Protein AF-A0A8T5XRM7-F1 (afdb_monomer)

Secondary structure (DSSP, 8-state):
----HHHHHHHHHHHHHHHHHTS----------------HHHHHHHHHHHHHHHHHHHHHHHHHHHHHHHHTT-----HHHHHHHHHHHHTT-

Foldseek 3Di:
DDDDCPVVVVVVVVVVVVVVVVPPPPPPPPPDDDDDDDDPVVVVVVVVVVVVVVVVVVVVVVVVVQVVCVVVVNDDDDPVVVVVVVVVVVVVD

Radius of gyration: 34.56 Å; Cα contacts (8 Å, |Δi|>4): 6; chains: 1; bounding box: 95×32×51 Å

Solvent-accessible surface area (backbone atoms only — not comparable to full-atom values): 5853 Å² total; per-residue (Å²): 137,88,80,74,65,66,64,58,57,55,52,54,54,52,54,55,50,60,64,57,67,73,73,72,75,77,73,76,75,74,78,85,65,96,76,92,74,80,51,70,67,59,55,52,52,51,52,51,52,52,54,50,50,58,49,50,56,52,48,53,54,54,50,52,52,52,52,48,30,51,75,71,68,67,61,77,81,56,67,66,63,49,54,52,51,51,53,61,54,61,77,70,111

Sequence (93 aa):
MKINSSSYSQLIKRLNKQKAETKYKDKKKETSKDRIELSTSSKALNTYKNQMKNTKAKKAETVARIKNEISSGTYKVSSEKLAKKIIEKMNKQ

pLDDT: mean 78.01, std 14.41, range [45.12, 96.0]

Mean predicted aligned error: 17.56 Å

Structure (mmCIF, N/CA/C/O backbone):
data_AF-A0A8T5XRM7-F1
#
_entry.id   AF-A0A8T5XRM7-F1
#
loop_
_atom_site.group_PDB
_atom_site.id
_atom_site.type_symbol
_atom_site.label_atom_id
_atom_site.label_alt_id
_atom_site.label_comp_id
_atom_site.label_asym_id
_atom_site.label_entity_id
_atom_site.label_seq_id
_atom_site.pdbx_PDB_ins_code
_atom_site.Cartn_x
_atom_site.Cartn_y
_atom_site.Cartn_z
_atom_site.occupancy
_atom_site.B_iso_or_equiv
_atom_site.auth_seq_id
_atom_site.auth_comp_id
_atom_site.auth_asym_id
_atom_site.auth_atom_id
_atom_site.pdbx_PDB_model_num
ATOM 1 N N . MET A 1 1 ? 80.763 22.567 -3.175 1.00 45.12 1 MET A N 1
ATOM 2 C CA . MET A 1 1 ? 79.464 21.926 -2.856 1.00 45.12 1 MET A CA 1
ATOM 3 C C . MET A 1 1 ? 79.290 20.701 -3.751 1.00 45.12 1 MET A C 1
ATOM 5 O O . MET A 1 1 ? 79.414 20.851 -4.958 1.00 45.12 1 MET A O 1
ATOM 9 N N . LYS A 1 2 ? 79.076 19.498 -3.196 1.00 51.41 2 LYS A N 1
ATOM 10 C CA . LYS A 1 2 ? 78.787 18.274 -3.974 1.00 51.41 2 LYS A CA 1
ATOM 11 C C . LYS A 1 2 ? 77.279 18.009 -3.918 1.00 51.41 2 LYS A C 1
ATOM 13 O O . LYS A 1 2 ? 76.746 17.825 -2.830 1.00 51.41 2 LYS A O 1
ATOM 18 N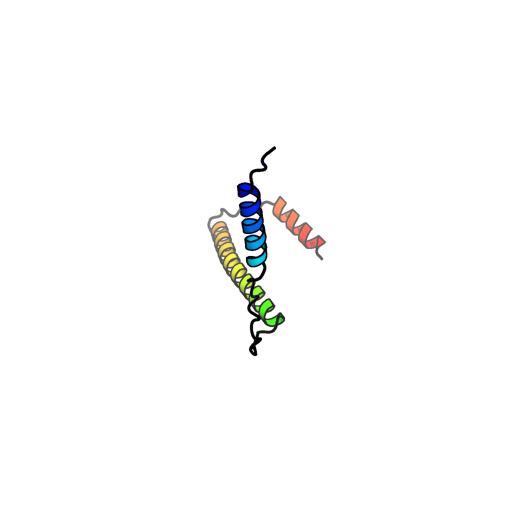 N . ILE A 1 3 ? 76.592 18.033 -5.060 1.00 59.50 3 ILE A N 1
ATOM 19 C CA . ILE A 1 3 ? 75.145 17.776 -5.140 1.00 59.50 3 ILE A CA 1
ATOM 20 C C . ILE A 1 3 ? 74.939 16.262 -5.270 1.00 59.50 3 ILE A C 1
ATOM 22 O O . ILE A 1 3 ? 75.527 15.621 -6.138 1.00 59.50 3 ILE A O 1
ATOM 26 N N . ASN A 1 4 ? 74.130 15.686 -4.381 1.00 55.38 4 ASN A N 1
ATOM 27 C CA . ASN A 1 4 ? 73.828 14.257 -4.343 1.00 55.38 4 ASN A CA 1
ATOM 28 C C . ASN A 1 4 ? 72.958 13.851 -5.555 1.00 55.38 4 ASN A C 1
ATOM 30 O O . ASN A 1 4 ? 71.741 14.044 -5.557 1.00 55.38 4 ASN A O 1
ATOM 34 N N . SER A 1 5 ? 73.587 13.285 -6.588 1.00 59.25 5 SER A N 1
ATOM 35 C CA . SER A 1 5 ? 72.972 12.873 -7.863 1.00 59.25 5 SER A CA 1
ATOM 36 C C . SER A 1 5 ? 72.006 11.682 -7.752 1.00 59.25 5 SER A C 1
ATOM 38 O O . SER A 1 5 ? 71.239 11.415 -8.681 1.00 59.25 5 SER A O 1
ATOM 40 N N . SER A 1 6 ? 71.985 10.987 -6.609 1.00 61.41 6 SER A N 1
ATOM 41 C CA . SER A 1 6 ? 71.127 9.817 -6.382 1.00 61.41 6 SER A CA 1
ATOM 42 C C . SER A 1 6 ? 69.640 10.190 -6.311 1.00 61.41 6 SER A C 1
ATOM 44 O O . SER A 1 6 ? 68.803 9.534 -6.935 1.00 61.41 6 SER A O 1
ATOM 46 N N . SER A 1 7 ? 69.310 11.306 -5.651 1.00 62.72 7 SER A N 1
ATOM 47 C CA . SER A 1 7 ? 67.922 11.769 -5.472 1.00 62.72 7 SER A CA 1
ATOM 48 C C . SER A 1 7 ? 67.253 12.157 -6.799 1.00 62.72 7 SER A C 1
ATOM 50 O O . SER A 1 7 ? 66.098 11.814 -7.061 1.00 62.72 7 SER A O 1
ATOM 52 N N . TYR A 1 8 ? 68.014 12.785 -7.700 1.00 69.31 8 TYR A N 1
ATOM 53 C CA . TYR A 1 8 ? 67.518 13.199 -9.012 1.00 69.31 8 TYR A CA 1
ATOM 54 C C . TYR A 1 8 ? 67.142 11.996 -9.892 1.00 69.31 8 TYR A C 1
ATOM 56 O O . TYR A 1 8 ? 66.087 11.984 -10.525 1.00 69.31 8 TYR A O 1
ATOM 64 N N . SER A 1 9 ? 67.947 10.930 -9.864 1.00 71.62 9 SER A N 1
ATOM 65 C CA . SER A 1 9 ? 67.681 9.713 -10.645 1.00 71.62 9 SER A CA 1
ATOM 66 C C . SER A 1 9 ? 66.382 8.998 -10.227 1.00 71.62 9 SER A C 1
ATOM 68 O O . SER A 1 9 ? 65.651 8.463 -11.067 1.00 71.62 9 SER A O 1
ATOM 70 N N . GLN A 1 10 ? 66.052 9.033 -8.932 1.00 73.25 10 GLN A N 1
ATOM 71 C CA . GLN A 1 10 ? 64.837 8.430 -8.381 1.00 73.25 10 GLN A CA 1
ATOM 72 C C . GLN A 1 10 ? 63.582 9.227 -8.764 1.00 73.25 10 GLN A C 1
ATOM 74 O O . GLN A 1 10 ? 62.535 8.634 -9.045 1.00 73.25 10 GLN A O 1
ATOM 79 N N . LEU A 1 11 ? 63.698 10.556 -8.846 1.00 73.69 11 LEU A N 1
ATOM 80 C CA . LEU A 1 11 ? 62.626 11.441 -9.301 1.00 73.69 11 LEU A CA 1
ATOM 81 C C . LEU A 1 11 ? 62.257 11.161 -10.767 1.00 73.69 11 LEU A C 1
ATOM 83 O O . LEU A 1 11 ? 61.082 10.983 -11.091 1.00 73.69 11 LEU A O 1
ATOM 87 N N . ILE A 1 12 ? 63.262 11.035 -11.640 1.00 76.06 12 ILE A N 1
ATOM 88 C CA . ILE A 1 12 ? 63.060 10.746 -13.067 1.00 76.06 12 ILE A CA 1
ATOM 89 C C . ILE A 1 12 ? 62.398 9.374 -13.273 1.00 76.06 12 ILE A C 1
ATOM 91 O O . ILE A 1 12 ? 61.472 9.253 -14.077 1.00 76.06 12 ILE A O 1
ATOM 95 N N . LYS A 1 13 ? 62.784 8.346 -12.500 1.00 74.62 13 LYS A N 1
ATOM 96 C CA . LYS A 1 13 ? 62.113 7.033 -12.543 1.00 74.62 13 LYS A CA 1
ATOM 97 C C . LYS A 1 13 ? 60.632 7.113 -12.158 1.00 74.62 13 LYS A C 1
ATOM 99 O O . LYS A 1 13 ? 59.813 6.483 -12.824 1.00 74.62 13 LYS A O 1
ATOM 104 N N . ARG A 1 14 ? 60.267 7.887 -11.126 1.00 73.00 14 ARG A N 1
ATOM 105 C CA . ARG A 1 14 ? 58.855 8.068 -10.726 1.00 73.00 14 ARG A CA 1
ATOM 106 C C . ARG A 1 14 ? 58.039 8.791 -11.797 1.00 73.00 14 ARG A C 1
ATOM 108 O O . ARG A 1 14 ? 56.946 8.336 -12.123 1.0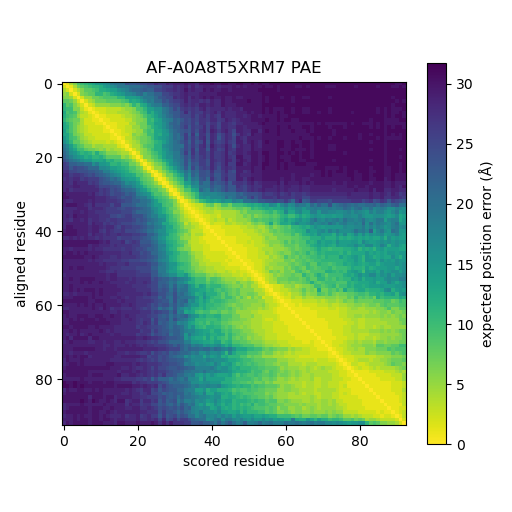0 73.00 14 ARG A O 1
ATOM 115 N N . LEU A 1 15 ? 58.590 9.854 -12.383 1.00 71.44 15 LEU A N 1
ATOM 116 C CA . LEU A 1 15 ? 57.932 10.616 -13.449 1.00 71.44 15 LEU A CA 1
ATOM 117 C C . LEU A 1 15 ? 57.693 9.764 -14.704 1.00 71.44 15 LEU A C 1
ATOM 119 O O . LEU A 1 15 ? 56.616 9.818 -15.298 1.00 71.44 15 LEU A O 1
ATOM 123 N N . ASN A 1 16 ? 58.662 8.928 -15.084 1.00 70.50 16 ASN A N 1
ATOM 124 C CA . ASN A 1 16 ? 58.518 8.033 -16.233 1.00 70.50 16 ASN A CA 1
ATOM 125 C C . ASN A 1 16 ? 57.497 6.913 -15.976 1.00 70.50 16 ASN A C 1
ATOM 127 O O . ASN A 1 16 ? 56.748 6.555 -16.883 1.00 70.50 16 ASN A O 1
ATOM 131 N N . LYS A 1 17 ? 57.406 6.407 -14.738 1.00 65.62 17 LYS A N 1
ATOM 132 C CA . LYS A 1 17 ? 56.416 5.391 -14.352 1.00 65.62 17 LYS A CA 1
ATOM 133 C C . LYS A 1 17 ? 54.984 5.948 -14.369 1.00 65.62 17 LYS A C 1
ATOM 135 O O . LYS A 1 17 ? 54.102 5.329 -14.955 1.00 65.62 17 LYS A O 1
ATOM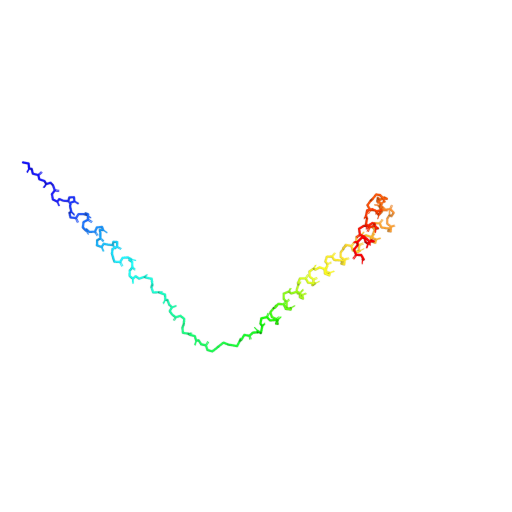 140 N N . GLN A 1 18 ? 54.778 7.172 -13.871 1.00 60.25 18 GLN A N 1
ATOM 141 C CA . GLN A 1 18 ? 53.485 7.871 -13.967 1.00 60.25 18 GLN A CA 1
ATOM 142 C C . GLN A 1 18 ? 53.030 8.109 -15.416 1.00 60.25 18 GLN A C 1
ATOM 144 O O . GLN A 1 18 ? 51.838 8.033 -15.709 1.00 60.25 18 GLN A O 1
ATOM 149 N N . LYS A 1 19 ? 53.959 8.372 -16.346 1.00 58.56 19 LYS A N 1
ATOM 150 C CA . LYS A 1 19 ? 53.632 8.548 -17.773 1.00 58.56 19 LYS A CA 1
ATOM 151 C C . LYS A 1 19 ? 53.285 7.237 -18.492 1.00 58.56 19 LYS A C 1
ATOM 153 O O . LYS A 1 19 ? 52.608 7.284 -19.516 1.00 58.56 19 LYS A O 1
ATOM 158 N N . ALA A 1 20 ? 53.733 6.090 -17.980 1.00 55.88 20 ALA A N 1
ATOM 159 C CA . ALA A 1 20 ? 53.412 4.775 -18.537 1.00 55.88 20 ALA A CA 1
ATOM 160 C C . ALA A 1 20 ? 52.043 4.252 -18.059 1.00 55.88 20 ALA A C 1
ATOM 162 O O . ALA A 1 20 ? 51.332 3.600 -18.821 1.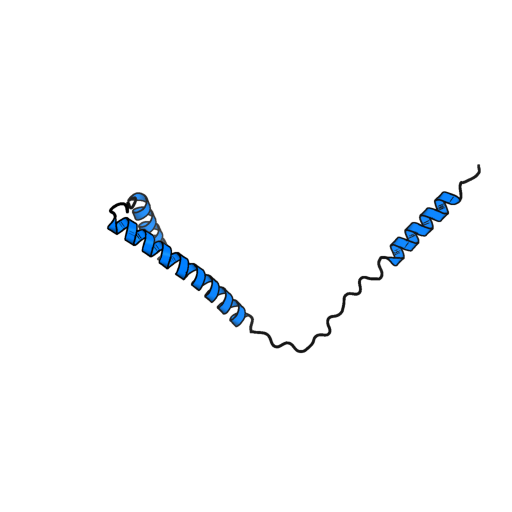00 55.88 20 ALA A O 1
ATOM 163 N N . GLU A 1 21 ? 51.635 4.589 -16.832 1.00 54.66 21 GLU A N 1
ATOM 164 C CA . GLU A 1 21 ? 50.375 4.125 -16.228 1.00 54.66 21 GLU A CA 1
ATOM 165 C C . GLU A 1 21 ? 49.118 4.813 -16.800 1.00 54.66 21 GLU A C 1
ATOM 167 O O . GLU A 1 21 ? 48.007 4.308 -16.648 1.00 54.66 21 GLU A O 1
ATOM 172 N N . THR A 1 22 ? 49.260 5.926 -17.529 1.00 54.12 22 THR A N 1
ATOM 173 C CA . THR A 1 22 ? 48.121 6.651 -18.126 1.00 54.12 22 THR A CA 1
ATOM 174 C C . THR A 1 22 ? 47.711 6.163 -19.518 1.00 54.12 22 THR A C 1
ATOM 176 O O . THR A 1 22 ? 46.709 6.642 -20.049 1.00 54.12 22 THR A O 1
ATOM 179 N N . LYS A 1 23 ? 48.426 5.194 -20.114 1.00 54.91 23 LYS A N 1
ATOM 180 C CA . LYS A 1 23 ? 48.160 4.721 -21.488 1.00 54.91 23 LYS A CA 1
ATOM 181 C C . LYS A 1 23 ? 47.430 3.380 -21.610 1.00 54.91 23 LYS A C 1
ATOM 183 O O . LYS A 1 23 ? 47.102 2.999 -22.724 1.00 54.91 23 LYS A O 1
ATOM 188 N N . TYR A 1 24 ? 47.091 2.720 -20.503 1.00 50.69 24 TYR A N 1
ATOM 189 C CA . TYR A 1 24 ? 46.325 1.465 -20.518 1.00 50.69 24 TYR A CA 1
ATOM 190 C C . TYR A 1 24 ? 45.018 1.591 -19.733 1.00 50.69 24 TYR A C 1
ATOM 192 O O . TYR A 1 24 ? 44.757 0.888 -18.762 1.00 50.69 24 TYR A O 1
ATOM 200 N N . LYS A 1 25 ? 44.153 2.505 -20.172 1.00 51.06 25 LYS A N 1
ATOM 201 C CA . LYS A 1 25 ? 42.711 2.290 -20.039 1.00 51.06 25 LYS A CA 1
ATOM 202 C C . LYS A 1 25 ? 42.168 2.071 -21.435 1.00 51.06 25 LYS A C 1
ATOM 204 O O . LYS A 1 25 ? 41.546 2.959 -22.015 1.00 51.06 25 LYS A O 1
ATOM 209 N N . ASP A 1 26 ? 42.435 0.878 -21.960 1.00 51.09 26 ASP A N 1
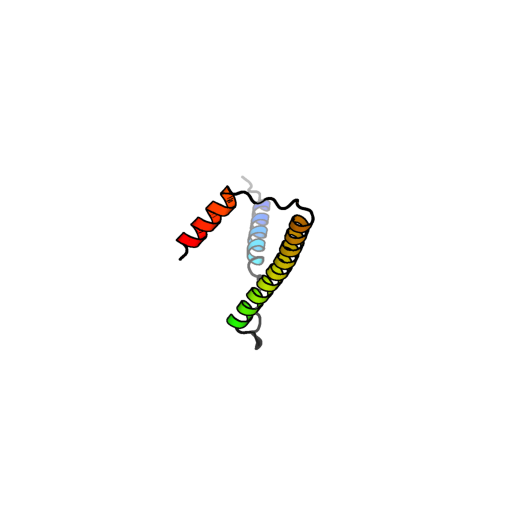ATOM 210 C CA . ASP A 1 26 ? 41.696 0.331 -23.085 1.00 51.09 26 ASP A CA 1
ATOM 211 C C . ASP A 1 26 ? 40.218 0.335 -22.699 1.00 51.09 26 ASP A C 1
ATOM 213 O O . ASP A 1 26 ? 39.706 -0.556 -22.018 1.00 51.09 26 ASP A O 1
ATOM 217 N N . LYS A 1 27 ? 39.511 1.387 -23.113 1.00 56.69 27 LYS A N 1
ATOM 218 C CA . LYS A 1 27 ? 38.069 1.319 -23.275 1.00 56.69 27 LYS A CA 1
ATOM 219 C C . LYS A 1 27 ? 37.862 0.221 -24.307 1.00 56.69 27 LYS A C 1
ATOM 221 O O . LYS A 1 27 ? 38.008 0.482 -25.499 1.00 56.69 27 LYS A O 1
ATOM 226 N N . LYS A 1 28 ? 37.569 -1.002 -23.850 1.00 55.88 28 LYS A N 1
ATOM 227 C CA . LYS A 1 28 ? 36.983 -2.051 -24.685 1.00 55.88 28 LYS A CA 1
ATOM 228 C C . LYS A 1 28 ? 35.848 -1.385 -25.457 1.00 55.88 28 LYS A C 1
ATOM 230 O O . LYS A 1 28 ? 34.805 -1.083 -24.884 1.00 55.88 28 LYS A O 1
ATOM 235 N N . LYS A 1 29 ? 36.082 -1.077 -26.734 1.00 59.19 29 LYS A N 1
ATOM 236 C CA . LYS A 1 29 ? 35.012 -0.747 -27.664 1.00 59.19 29 LYS A CA 1
ATOM 237 C C . LYS A 1 29 ? 34.195 -2.025 -27.747 1.00 59.19 29 LYS A C 1
ATOM 239 O O . LYS A 1 29 ? 34.638 -2.985 -28.371 1.00 59.19 29 LYS A O 1
ATOM 244 N N . GLU A 1 30 ? 33.070 -2.072 -27.039 1.00 64.50 30 GLU A N 1
ATOM 245 C CA . GLU A 1 30 ? 32.076 -3.103 -27.300 1.00 64.50 30 GLU A CA 1
ATOM 246 C C . GLU A 1 30 ? 31.747 -3.010 -28.788 1.00 64.50 30 GLU A C 1
ATOM 248 O O . GLU A 1 30 ? 31.284 -1.977 -29.274 1.00 64.50 30 GLU A O 1
ATOM 253 N N . THR A 1 31 ? 32.062 -4.064 -29.535 1.00 65.00 31 THR A N 1
ATOM 254 C CA . THR A 1 31 ? 31.535 -4.230 -30.879 1.00 65.00 31 THR A CA 1
ATOM 255 C C . THR A 1 31 ? 30.022 -4.297 -30.734 1.00 65.00 31 THR A C 1
ATOM 257 O O . THR A 1 31 ? 29.487 -5.196 -30.081 1.00 65.00 31 THR A O 1
ATOM 260 N N . SER A 1 32 ? 29.335 -3.289 -31.272 1.00 67.50 32 SER A N 1
ATOM 261 C CA . SER A 1 32 ? 27.878 -3.250 -31.320 1.00 67.50 32 SER A CA 1
ATOM 262 C C . SER A 1 32 ? 27.405 -4.431 -32.161 1.00 67.50 32 SER A C 1
ATOM 264 O O . SER A 1 32 ? 27.399 -4.362 -33.384 1.00 67.50 32 SER A O 1
ATOM 266 N N . LYS A 1 33 ? 27.080 -5.544 -31.504 1.00 76.62 33 LYS A N 1
ATOM 267 C CA . LYS A 1 33 ? 26.320 -6.638 -32.107 1.00 76.62 33 LYS A CA 1
ATOM 268 C C . LYS A 1 33 ? 24.873 -6.182 -32.239 1.00 76.62 33 LYS A C 1
ATOM 270 O O . LYS A 1 33 ? 24.395 -5.464 -31.360 1.00 76.62 33 LYS A O 1
ATOM 275 N N . ASP A 1 34 ? 24.183 -6.633 -33.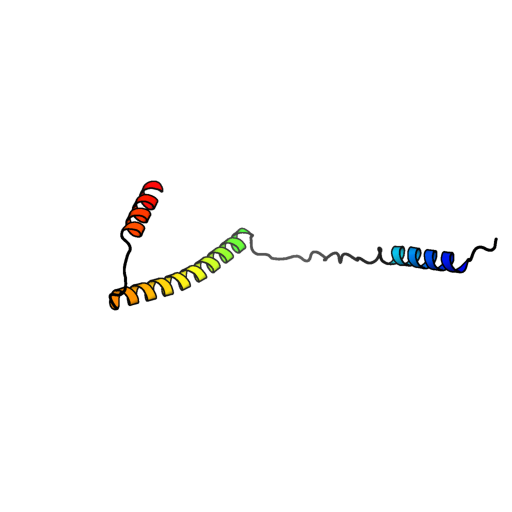277 1.00 82.00 34 ASP A N 1
ATOM 276 C CA . ASP A 1 34 ? 22.745 -6.414 -33.402 1.00 82.00 34 ASP A CA 1
ATOM 277 C C . ASP A 1 34 ? 22.041 -6.947 -32.147 1.00 82.00 34 ASP A C 1
ATOM 279 O O . ASP A 1 34 ? 22.254 -8.087 -31.721 1.00 82.00 34 ASP A O 1
ATOM 283 N N . ARG A 1 35 ? 21.248 -6.086 -31.502 1.00 78.81 35 ARG A N 1
ATOM 284 C CA . ARG A 1 35 ? 20.496 -6.407 -30.286 1.00 78.81 35 ARG A CA 1
ATOM 285 C C . ARG A 1 35 ? 19.013 -6.244 -30.565 1.00 78.81 35 ARG A C 1
ATOM 287 O O . ARG A 1 35 ? 18.576 -5.216 -31.073 1.00 78.81 35 ARG A O 1
ATOM 294 N N . ILE A 1 36 ? 18.241 -7.249 -30.176 1.00 83.31 36 ILE A N 1
ATOM 295 C CA . ILE A 1 36 ? 16.784 -7.166 -30.135 1.00 83.31 36 ILE A CA 1
ATOM 296 C C . ILE A 1 36 ? 16.408 -6.781 -28.707 1.00 83.31 36 ILE A C 1
ATOM 298 O O . ILE A 1 36 ? 16.674 -7.528 -27.766 1.00 83.31 36 ILE A O 1
ATOM 302 N N . GLU A 1 37 ? 15.800 -5.610 -28.536 1.00 81.81 37 GLU A N 1
ATOM 303 C CA . GLU A 1 37 ? 15.341 -5.129 -27.235 1.00 81.81 37 GLU A CA 1
ATOM 304 C C . GLU A 1 37 ? 13.837 -4.852 -27.229 1.00 81.81 37 GLU A C 1
ATOM 306 O O . GLU A 1 37 ? 13.249 -4.442 -28.227 1.00 81.81 37 GLU A O 1
ATOM 311 N N . LEU A 1 38 ? 13.211 -5.032 -26.062 1.00 85.94 38 LEU A N 1
ATOM 312 C CA . LEU A 1 38 ? 11.842 -4.575 -25.837 1.00 85.94 38 LEU A CA 1
ATOM 313 C C . LEU A 1 38 ? 11.761 -3.051 -25.950 1.00 85.94 38 LEU A C 1
ATOM 315 O O . LEU A 1 38 ? 12.639 -2.342 -25.445 1.00 85.94 38 LEU A O 1
ATOM 319 N N . SER A 1 39 ? 10.658 -2.558 -26.523 1.00 90.44 39 SER A N 1
ATOM 320 C CA . SER A 1 39 ? 10.384 -1.121 -26.567 1.00 90.44 39 SER A CA 1
ATOM 321 C C . SER A 1 39 ? 10.420 -0.516 -25.159 1.00 90.44 39 SER A C 1
ATOM 323 O O . SER A 1 39 ? 10.071 -1.166 -24.164 1.00 90.44 39 SER A O 1
ATOM 325 N N . THR A 1 40 ? 10.830 0.746 -25.064 1.00 86.31 40 THR A N 1
ATOM 326 C CA . THR A 1 40 ? 10.867 1.496 -23.800 1.00 86.31 40 THR A CA 1
ATOM 327 C C . THR A 1 40 ? 9.501 1.494 -23.109 1.00 86.31 40 THR A C 1
ATOM 329 O O . THR A 1 40 ? 9.421 1.241 -21.906 1.00 86.31 40 THR A O 1
ATOM 332 N N . SER A 1 41 ? 8.421 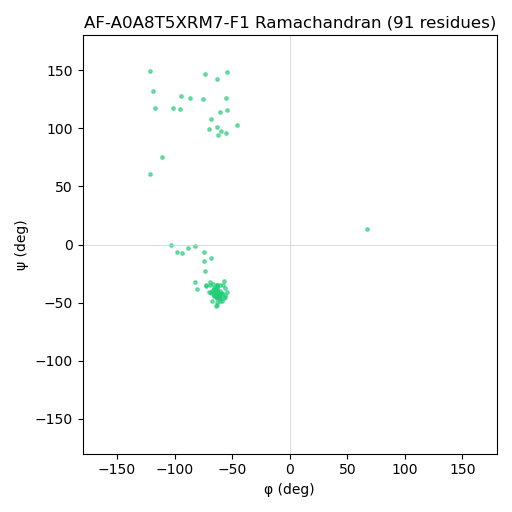1.651 -23.877 1.00 86.06 41 SER A N 1
ATOM 333 C CA . SER A 1 41 ? 7.044 1.576 -23.382 1.00 86.06 41 SER A CA 1
ATOM 334 C C . SER A 1 41 ? 6.698 0.192 -22.827 1.00 86.06 41 SER A C 1
ATOM 336 O O . SER A 1 41 ? 6.127 0.088 -21.743 1.00 86.06 41 SER A O 1
ATOM 338 N N . SER A 1 42 ? 7.090 -0.892 -23.505 1.00 86.56 42 SER A N 1
ATOM 339 C CA . SER A 1 42 ? 6.872 -2.260 -23.008 1.00 86.56 42 SER A CA 1
ATOM 340 C C . SER A 1 42 ? 7.628 -2.519 -21.701 1.00 86.56 42 SER A C 1
ATOM 342 O O . SER A 1 42 ? 7.075 -3.125 -20.780 1.00 86.56 42 SER A O 1
ATOM 344 N N . LYS A 1 43 ? 8.868 -2.020 -21.586 1.00 89.12 43 LYS A N 1
ATOM 345 C CA . LYS A 1 43 ? 9.651 -2.091 -20.343 1.00 89.12 43 LYS A CA 1
ATOM 346 C C . LYS A 1 43 ? 8.934 -1.338 -19.207 1.00 89.12 43 LYS A C 1
ATOM 348 O O . LYS A 1 43 ? 8.777 -1.901 -18.124 1.00 89.12 43 LYS A O 1
ATOM 353 N N . ALA A 1 44 ? 8.422 -0.132 -19.466 1.00 86.81 44 ALA A N 1
ATOM 354 C CA . ALA A 1 44 ? 7.688 0.675 -18.484 1.00 86.81 44 ALA A CA 1
ATOM 355 C C . ALA A 1 44 ? 6.349 0.047 -18.042 1.00 86.81 44 ALA A C 1
ATOM 357 O O . ALA A 1 44 ? 5.993 0.068 -16.864 1.00 86.81 44 ALA A O 1
ATOM 358 N N . LEU A 1 45 ? 5.606 -0.576 -18.958 1.00 88.50 45 LEU A N 1
ATOM 359 C CA . LEU A 1 45 ? 4.370 -1.278 -18.598 1.00 88.50 45 LEU A CA 1
ATOM 360 C C . LEU A 1 45 ? 4.643 -2.496 -17.711 1.00 88.50 45 LEU A C 1
ATOM 362 O O . LEU A 1 45 ? 3.884 -2.774 -16.779 1.00 88.50 45 LEU A O 1
ATOM 366 N N . ASN A 1 46 ? 5.739 -3.214 -17.963 1.00 86.50 46 ASN A N 1
ATOM 367 C CA . ASN A 1 46 ? 6.107 -4.367 -17.153 1.00 86.50 46 ASN A CA 1
ATOM 368 C C . ASN A 1 46 ? 6.515 -3.958 -15.727 1.00 86.50 46 ASN A C 1
ATOM 370 O O . ASN A 1 46 ? 6.108 -4.607 -14.760 1.00 86.50 46 ASN A O 1
ATOM 374 N N . THR A 1 47 ? 7.253 -2.853 -15.568 1.00 85.56 47 THR A N 1
ATOM 375 C CA . THR A 1 47 ? 7.595 -2.329 -14.236 1.00 85.56 47 THR A CA 1
ATOM 376 C C . THR A 1 47 ? 6.341 -1.909 -13.469 1.00 85.56 47 THR A C 1
ATOM 378 O O . THR A 1 47 ? 6.170 -2.330 -12.323 1.00 85.56 47 THR A O 1
ATOM 381 N N . TYR A 1 48 ? 5.411 -1.192 -14.109 1.00 84.00 48 TYR A N 1
ATOM 382 C CA . TYR A 1 48 ? 4.138 -0.810 -13.491 1.00 84.00 48 TYR A CA 1
ATOM 383 C C . TYR A 1 48 ? 3.288 -2.029 -13.100 1.00 84.00 48 TYR A C 1
ATOM 385 O O . TYR A 1 48 ? 2.762 -2.104 -11.988 1.00 84.00 48 TYR A O 1
ATOM 393 N N . LYS A 1 49 ? 3.200 -3.044 -13.970 1.00 85.06 49 LYS A N 1
ATOM 394 C CA . LYS A 1 49 ? 2.487 -4.299 -13.681 1.00 85.06 49 LYS A CA 1
ATOM 395 C C . LYS A 1 49 ? 3.057 -5.001 -12.449 1.00 85.06 49 LYS A C 1
ATOM 397 O O . LYS A 1 49 ? 2.294 -5.492 -11.617 1.00 85.06 49 LYS A O 1
ATOM 402 N N . ASN A 1 50 ? 4.378 -5.028 -12.307 1.00 80.81 50 ASN A N 1
ATOM 403 C CA . ASN A 1 50 ? 5.039 -5.644 -11.159 1.00 80.81 50 ASN A CA 1
ATOM 404 C C . ASN A 1 50 ? 4.817 -4.839 -9.867 1.00 80.81 50 ASN A C 1
ATOM 406 O O . ASN A 1 50 ? 4.488 -5.423 -8.835 1.00 80.81 50 ASN A O 1
ATOM 410 N N . GLN A 1 51 ? 4.865 -3.506 -9.927 1.00 78.75 51 GLN A N 1
ATOM 411 C CA . GLN A 1 51 ? 4.490 -2.643 -8.798 1.00 78.75 51 GLN A CA 1
ATOM 412 C C . GLN A 1 51 ? 3.022 -2.852 -8.382 1.00 78.75 51 GLN A C 1
ATOM 414 O O . GLN A 1 51 ? 2.702 -2.947 -7.194 1.00 78.75 51 GLN A O 1
ATOM 419 N N . MET A 1 52 ? 2.119 -3.011 -9.352 1.00 76.75 52 MET A N 1
ATOM 420 C CA . MET A 1 52 ? 0.703 -3.291 -9.105 1.00 76.75 52 MET A CA 1
ATOM 421 C C . MET A 1 52 ? 0.465 -4.672 -8.479 1.00 76.75 52 MET A C 1
ATOM 423 O O . MET A 1 52 ? -0.424 -4.821 -7.644 1.00 76.75 52 MET A O 1
ATOM 427 N N . LYS A 1 53 ? 1.258 -5.693 -8.818 1.00 75.81 53 LYS A N 1
ATOM 428 C CA . LYS A 1 53 ? 1.185 -7.004 -8.146 1.00 75.81 53 LYS A CA 1
ATOM 429 C C . LYS A 1 53 ? 1.559 -6.898 -6.666 1.00 75.81 53 LYS A C 1
ATOM 431 O O . LYS A 1 53 ? 0.815 -7.388 -5.818 1.00 75.81 53 LYS A O 1
ATOM 436 N N . ASN A 1 54 ? 2.640 -6.182 -6.358 1.00 70.12 54 ASN A N 1
ATOM 437 C CA . ASN A 1 54 ? 3.090 -5.971 -4.979 1.00 70.12 54 ASN A CA 1
ATOM 438 C C . ASN A 1 54 ? 2.056 -5.188 -4.153 1.00 70.12 54 ASN A C 1
ATOM 440 O O . ASN A 1 54 ? 1.830 -5.490 -2.981 1.00 70.12 54 ASN A O 1
ATOM 444 N N . THR A 1 55 ? 1.369 -4.218 -4.765 1.00 71.75 55 THR A N 1
ATOM 445 C CA . THR A 1 55 ? 0.274 -3.501 -4.092 1.00 71.75 55 THR A CA 1
ATOM 446 C C . THR A 1 55 ? -0.983 -4.353 -3.930 1.00 71.75 55 THR A C 1
ATOM 448 O O . THR A 1 55 ? -1.637 -4.242 -2.898 1.00 71.75 55 THR A O 1
ATOM 451 N N . LYS A 1 56 ? -1.329 -5.225 -4.888 1.00 73.19 56 LYS A N 1
ATOM 452 C CA . LYS A 1 56 ? -2.467 -6.156 -4.759 1.00 73.19 56 LYS A CA 1
ATOM 453 C C . LYS A 1 56 ? -2.281 -7.138 -3.601 1.00 73.19 56 LYS A C 1
ATOM 455 O O . LYS A 1 56 ? -3.217 -7.314 -2.828 1.00 73.19 56 LYS A O 1
ATOM 460 N N . ALA A 1 57 ? -1.089 -7.716 -3.450 1.00 69.12 57 ALA A N 1
ATOM 461 C CA . ALA A 1 57 ? -0.777 -8.605 -2.329 1.00 69.12 57 ALA A CA 1
ATOM 462 C C . ALA A 1 57 ? -0.910 -7.876 -0.981 1.00 69.12 57 ALA A C 1
ATOM 464 O O . ALA A 1 57 ? -1.652 -8.326 -0.110 1.00 69.12 57 ALA A O 1
ATOM 465 N N . LYS A 1 58 ? -0.311 -6.680 -0.861 1.00 72.94 58 LYS A N 1
ATOM 466 C CA . LYS A 1 58 ? -0.483 -5.825 0.325 1.00 72.94 58 LYS A CA 1
ATOM 467 C C . LYS A 1 58 ? -1.950 -5.512 0.610 1.00 72.94 58 LYS A C 1
ATOM 469 O O . LYS A 1 58 ? -2.366 -5.593 1.760 1.00 72.94 58 LYS A O 1
ATOM 474 N N . LYS A 1 59 ? -2.743 -5.179 -0.418 1.00 78.50 59 LYS A N 1
ATOM 475 C CA . LYS A 1 59 ? -4.184 -4.903 -0.280 1.00 78.50 59 LYS A CA 1
ATOM 476 C C . LYS A 1 59 ? -4.949 -6.112 0.254 1.00 78.50 59 LYS A C 1
ATOM 478 O O . LYS A 1 59 ? -5.804 -5.930 1.111 1.00 78.50 59 LYS A O 1
ATOM 483 N N . ALA A 1 60 ? -4.650 -7.319 -0.224 1.00 84.06 60 ALA A N 1
ATOM 484 C CA . ALA A 1 60 ? -5.313 -8.534 0.245 1.00 84.06 60 ALA A CA 1
ATOM 485 C C . ALA A 1 60 ? -5.062 -8.769 1.743 1.00 84.06 60 ALA A C 1
ATOM 487 O O . ALA A 1 60 ? -6.009 -8.988 2.496 1.00 84.06 60 ALA A O 1
ATOM 488 N N . GLU A 1 61 ? -3.813 -8.619 2.185 1.00 84.44 61 GLU A N 1
ATOM 489 C CA . GLU A 1 61 ? -3.432 -8.721 3.596 1.00 84.44 61 GLU A CA 1
ATOM 490 C C . GLU A 1 61 ? -4.106 -7.637 4.452 1.00 84.44 61 GLU A C 1
ATOM 492 O O . GLU A 1 61 ? -4.680 -7.934 5.500 1.00 84.44 61 GLU A O 1
ATOM 497 N N . THR A 1 62 ? -4.120 -6.382 3.980 1.00 87.25 62 THR A N 1
ATOM 498 C CA . THR A 1 62 ? -4.775 -5.288 4.722 1.00 87.25 62 THR A CA 1
ATOM 499 C C . THR A 1 62 ? -6.272 -5.534 4.875 1.00 87.25 62 THR A C 1
ATOM 501 O O . THR A 1 62 ? -6.826 -5.303 5.947 1.00 87.25 62 THR A O 1
ATOM 504 N N . VAL A 1 63 ? -6.932 -6.006 3.813 1.00 90.00 63 VAL A N 1
ATOM 505 C CA . VAL A 1 63 ? -8.365 -6.324 3.833 1.00 90.00 63 VAL A CA 1
ATOM 506 C C . VAL A 1 63 ? -8.650 -7.477 4.789 1.00 90.0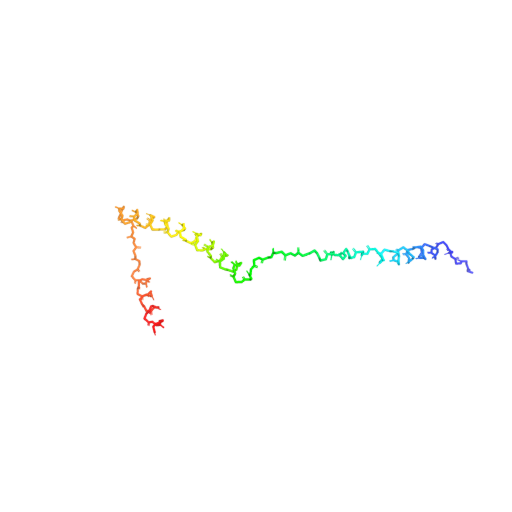0 63 VAL A C 1
ATOM 508 O O . VAL A 1 63 ? -9.596 -7.382 5.565 1.00 90.00 63 VAL A O 1
ATOM 511 N N . ALA A 1 64 ? -7.842 -8.540 4.769 1.00 92.12 64 ALA A N 1
ATOM 512 C CA . ALA A 1 64 ? -7.995 -9.663 5.691 1.00 92.12 64 ALA A CA 1
ATOM 513 C C . ALA A 1 64 ? -7.853 -9.214 7.153 1.00 92.12 64 ALA A C 1
ATOM 515 O O . ALA A 1 64 ? -8.708 -9.531 7.976 1.00 92.12 64 ALA A O 1
ATOM 516 N N . ARG A 1 65 ? -6.840 -8.391 7.460 1.00 92.25 65 ARG A N 1
ATOM 517 C CA . ARG A 1 65 ? -6.651 -7.830 8.804 1.00 92.25 65 ARG A CA 1
ATOM 518 C C . ARG A 1 65 ? -7.855 -7.007 9.260 1.00 92.25 65 ARG A C 1
ATOM 520 O O . ARG A 1 65 ? -8.357 -7.233 10.352 1.00 92.25 65 ARG A O 1
ATOM 527 N N . ILE A 1 66 ? -8.339 -6.090 8.420 1.00 91.94 66 ILE A N 1
ATOM 528 C CA . ILE A 1 66 ? -9.500 -5.246 8.750 1.00 91.94 66 ILE A CA 1
ATOM 529 C C . ILE A 1 66 ? -10.754 -6.104 8.961 1.00 91.94 66 ILE A C 1
ATOM 531 O O . ILE A 1 66 ? -11.495 -5.874 9.910 1.00 91.94 66 ILE A O 1
ATOM 535 N N . LYS A 1 67 ? -10.989 -7.118 8.118 1.00 93.31 67 LYS A N 1
ATOM 536 C CA . LYS A 1 67 ? -12.109 -8.056 8.301 1.00 93.31 67 LYS A CA 1
ATOM 537 C C . LYS A 1 67 ? -12.031 -8.775 9.646 1.00 93.31 67 LYS A C 1
ATOM 539 O O . LYS A 1 67 ? -13.047 -8.873 10.328 1.00 93.31 67 LYS A O 1
ATOM 544 N N . ASN A 1 68 ? -10.837 -9.217 10.034 1.00 94.00 68 ASN A N 1
ATOM 545 C CA . ASN A 1 68 ? -10.621 -9.848 11.330 1.00 94.00 68 ASN A CA 1
ATOM 546 C C . ASN A 1 68 ? -10.919 -8.871 12.474 1.00 94.00 68 ASN A C 1
ATOM 548 O O . ASN A 1 68 ? -11.722 -9.210 13.335 1.00 94.00 68 ASN A O 1
ATOM 552 N N . GLU A 1 69 ? -10.376 -7.649 12.436 1.00 93.19 69 GLU A N 1
ATOM 553 C CA . GLU A 1 69 ? -10.641 -6.600 13.438 1.00 93.19 69 GLU A CA 1
ATOM 554 C C . GLU A 1 69 ? -12.141 -6.280 13.575 1.00 93.19 69 GLU A C 1
ATOM 556 O O . GLU A 1 69 ? -12.630 -6.037 14.680 1.00 93.19 69 GLU A O 1
ATOM 561 N N . ILE A 1 70 ? -12.885 -6.287 12.462 1.00 93.75 70 ILE A N 1
ATOM 562 C CA . ILE A 1 70 ? -14.342 -6.093 12.467 1.00 93.75 70 ILE A CA 1
ATOM 563 C C . ILE A 1 70 ? -15.027 -7.282 13.145 1.00 93.75 70 ILE A C 1
ATOM 565 O O . ILE A 1 70 ? -15.852 -7.078 14.031 1.00 93.75 70 ILE A O 1
ATOM 569 N N . SER A 1 71 ? -14.670 -8.514 12.768 1.00 94.06 71 SER A N 1
ATOM 570 C CA . SER A 1 71 ? -15.264 -9.726 13.349 1.00 94.06 71 SER A CA 1
ATOM 571 C C . SER A 1 71 ? -14.980 -9.878 14.846 1.00 94.06 71 SER A C 1
ATOM 573 O O . SER A 1 71 ? -15.851 -10.318 15.588 1.00 94.06 71 SER A O 1
ATOM 575 N N . SER A 1 72 ? -13.797 -9.460 15.309 1.00 94.75 72 SER A N 1
ATOM 576 C CA . SER A 1 72 ? -13.421 -9.466 16.725 1.00 94.75 72 SER A CA 1
ATOM 577 C C . SER A 1 72 ? -13.941 -8.253 17.501 1.00 94.75 72 SER A C 1
ATOM 579 O O . SER A 1 72 ? -13.662 -8.136 18.692 1.00 94.75 72 SER A O 1
ATOM 581 N N . GLY A 1 73 ? -14.641 -7.317 16.849 1.00 92.06 73 GLY A N 1
ATOM 582 C CA . GLY A 1 73 ? -15.157 -6.095 17.476 1.00 92.06 73 GLY A CA 1
ATOM 583 C C . GLY A 1 73 ? -14.077 -5.103 17.928 1.00 92.06 73 GLY A C 1
ATOM 584 O O . GLY A 1 73 ? -14.362 -4.171 18.678 1.00 92.06 73 GLY A O 1
ATOM 585 N N . THR A 1 74 ? -12.828 -5.278 17.490 1.00 91.62 74 THR A N 1
ATOM 586 C CA . THR A 1 74 ? -11.692 -4.413 17.854 1.00 91.62 74 THR A CA 1
ATOM 587 C C . THR A 1 74 ? -11.457 -3.291 16.845 1.00 91.62 74 THR A C 1
ATOM 589 O O . THR A 1 74 ? -10.656 -2.389 17.098 1.00 91.62 74 THR A O 1
ATOM 592 N N . TYR A 1 75 ? -12.171 -3.305 15.719 1.00 90.00 75 TYR A N 1
ATOM 593 C CA . TYR A 1 75 ? -12.101 -2.254 14.714 1.00 90.00 75 TYR A CA 1
ATOM 594 C C . TYR A 1 75 ? -12.692 -0.940 15.239 1.00 90.00 75 TYR A C 1
ATOM 596 O O . TYR A 1 75 ? -13.905 -0.788 15.371 1.00 90.00 75 TYR A O 1
ATOM 604 N N . LYS A 1 76 ? -11.825 0.039 15.518 1.00 89.81 76 LYS A N 1
ATOM 605 C CA . LYS A 1 76 ? -12.219 1.381 15.967 1.00 89.81 76 LYS A CA 1
ATOM 606 C C . LYS A 1 76 ? -11.798 2.432 14.950 1.00 89.81 76 LYS A C 1
ATOM 608 O O . LYS A 1 76 ? -10.609 2.650 14.711 1.00 89.81 76 LYS A O 1
ATOM 613 N N . VAL A 1 77 ? -12.781 3.125 14.382 1.00 89.25 77 VAL A N 1
ATOM 614 C CA . VAL A 1 77 ? -12.554 4.255 13.476 1.00 89.25 77 VAL A CA 1
ATOM 615 C C . VAL A 1 77 ? -12.600 5.550 14.276 1.00 89.25 77 VAL A C 1
ATOM 617 O O . VAL A 1 77 ? -13.555 5.812 14.997 1.00 89.25 77 VAL A O 1
ATOM 620 N N . SER A 1 78 ? -11.567 6.378 14.138 1.00 92.69 78 SER A N 1
ATOM 621 C CA . SER A 1 78 ? -11.573 7.737 14.687 1.00 92.69 78 SER A CA 1
ATOM 622 C C . SER A 1 78 ? -12.453 8.641 13.821 1.00 92.69 78 SER A C 1
ATOM 624 O O . SER A 1 78 ? -12.215 8.764 12.615 1.00 92.69 78 SER A O 1
ATOM 626 N N . SER A 1 79 ? -13.432 9.305 14.440 1.00 92.88 79 SER A N 1
ATOM 627 C CA . SER A 1 79 ? -14.336 10.255 13.774 1.00 92.88 79 SER A CA 1
ATOM 628 C C . SER A 1 79 ? -13.584 11.410 13.108 1.00 92.88 79 SER A C 1
ATOM 630 O O . SER A 1 79 ? -13.946 11.840 12.018 1.00 92.88 79 SER A O 1
ATOM 632 N N . GLU A 1 80 ? -12.484 11.860 13.712 1.00 93.44 80 GLU A N 1
ATOM 633 C CA . GLU A 1 80 ? -11.628 12.917 13.167 1.00 93.44 80 GLU A CA 1
ATOM 634 C C . GLU A 1 80 ? -10.941 12.474 11.866 1.00 93.44 80 GLU A C 1
ATOM 636 O O . GLU A 1 80 ? -10.953 13.190 10.862 1.00 93.44 80 GLU A O 1
ATOM 641 N N . LYS A 1 81 ? -10.405 11.243 11.836 1.00 91.69 81 LYS A N 1
ATOM 642 C CA . LYS A 1 81 ? -9.814 10.668 10.616 1.00 91.69 81 LYS A CA 1
ATOM 643 C C . LYS A 1 81 ? -10.854 10.499 9.512 1.00 91.69 81 LYS A C 1
ATOM 645 O O . LYS A 1 81 ? -10.529 10.718 8.344 1.00 91.69 81 LYS A O 1
ATOM 650 N N . LEU A 1 82 ? -12.080 10.118 9.872 1.00 93.06 82 LEU A N 1
ATOM 651 C CA . LEU A 1 82 ? -13.188 9.994 8.929 1.00 93.06 82 LEU A CA 1
ATOM 652 C C . LEU A 1 82 ? -13.550 11.358 8.326 1.00 93.06 82 LEU A C 1
ATOM 654 O O . LEU A 1 82 ? -13.522 11.501 7.105 1.00 93.06 82 LEU A O 1
ATOM 658 N N . ALA A 1 83 ? -13.799 12.366 9.165 1.00 94.44 83 ALA A N 1
ATOM 659 C CA . ALA A 1 83 ? -14.137 13.720 8.731 1.00 94.44 83 ALA A CA 1
ATOM 660 C C . ALA A 1 83 ? -13.048 14.319 7.827 1.00 94.44 83 ALA A C 1
ATOM 662 O O . ALA A 1 83 ? -13.340 14.807 6.734 1.00 94.44 83 ALA A O 1
ATOM 663 N N . LYS A 1 84 ? -11.774 14.182 8.219 1.00 95.25 84 LYS A N 1
ATOM 664 C CA . LYS A 1 84 ? -10.636 14.621 7.403 1.00 95.25 84 LYS A CA 1
ATOM 665 C C . LYS A 1 84 ? -10.646 13.981 6.014 1.00 95.25 84 LYS A C 1
ATOM 667 O O . LYS A 1 84 ? -10.440 14.668 5.017 1.00 95.25 84 LYS A O 1
ATOM 672 N N . LYS A 1 85 ? -10.902 12.670 5.927 1.00 93.94 85 LYS A N 1
ATOM 673 C CA . LYS A 1 85 ? -10.927 11.950 4.645 1.00 93.94 85 LYS A CA 1
ATOM 674 C C . LYS A 1 85 ? -12.112 12.329 3.762 1.00 93.94 85 LYS A C 1
ATOM 676 O O . LYS A 1 85 ? -11.949 12.333 2.543 1.00 93.94 85 LYS A O 1
ATOM 681 N N . ILE A 1 86 ? -13.259 12.658 4.352 1.00 94.50 86 ILE A N 1
ATOM 682 C CA . ILE A 1 86 ? -14.427 13.167 3.623 1.00 94.50 86 ILE A CA 1
ATOM 683 C C . ILE A 1 86 ? -14.080 14.509 2.967 1.00 94.50 86 ILE A C 1
ATOM 685 O O . ILE A 1 86 ? -14.200 14.636 1.750 1.00 94.50 86 ILE A O 1
ATOM 689 N N . ILE A 1 87 ? -13.545 15.460 3.738 1.00 95.81 87 ILE A N 1
ATOM 690 C CA . ILE A 1 87 ? -13.150 16.786 3.231 1.00 95.81 87 ILE A CA 1
ATOM 691 C C . ILE A 1 87 ? -12.070 16.662 2.144 1.00 95.81 87 ILE A C 1
ATOM 693 O O . ILE A 1 87 ? -12.196 17.244 1.069 1.00 95.81 87 ILE A O 1
ATOM 697 N N . GLU A 1 88 ? -11.035 15.844 2.370 1.00 96.00 88 GLU A N 1
ATOM 698 C CA . GLU A 1 88 ? -9.988 15.581 1.369 1.00 96.00 88 GLU A CA 1
ATOM 699 C C . GLU A 1 88 ? -10.543 15.038 0.042 1.00 96.00 88 GLU A C 1
ATOM 701 O O . GLU A 1 88 ? -9.935 15.245 -1.009 1.00 96.00 88 GLU A O 1
ATOM 706 N N . LYS A 1 89 ? -11.649 14.285 0.082 1.00 95.19 89 LYS A N 1
ATOM 707 C CA . LYS A 1 89 ? -12.286 13.727 -1.114 1.00 95.19 89 LYS A CA 1
ATOM 708 C C . LYS A 1 89 ? -13.158 14.740 -1.836 1.00 95.19 89 LYS A C 1
ATOM 710 O O . LYS A 1 89 ? -13.121 14.748 -3.061 1.00 95.19 89 LYS A O 1
ATOM 715 N N . MET A 1 90 ? -13.874 15.581 -1.097 1.00 93.62 90 MET A N 1
ATOM 716 C CA . MET A 1 90 ? -14.672 16.667 -1.667 1.00 93.62 90 MET A CA 1
ATOM 717 C C . MET A 1 90 ? -13.788 17.696 -2.380 1.00 93.62 90 MET A C 1
ATOM 719 O O . MET A 1 90 ? -14.094 18.078 -3.496 1.00 93.62 90 MET A O 1
ATOM 723 N N . ASN A 1 91 ? -12.639 18.057 -1.802 1.00 90.19 91 ASN A N 1
ATOM 724 C CA . ASN A 1 91 ? -11.730 19.059 -2.379 1.00 90.19 91 ASN A CA 1
ATOM 725 C C . ASN A 1 91 ? -10.915 18.568 -3.595 1.00 90.19 91 ASN A C 1
ATOM 727 O O . ASN A 1 91 ? -10.141 19.334 -4.160 1.00 90.19 91 ASN A O 1
ATOM 731 N N . LYS A 1 92 ? -10.985 17.274 -3.934 1.00 85.06 92 LYS A N 1
ATOM 732 C CA . L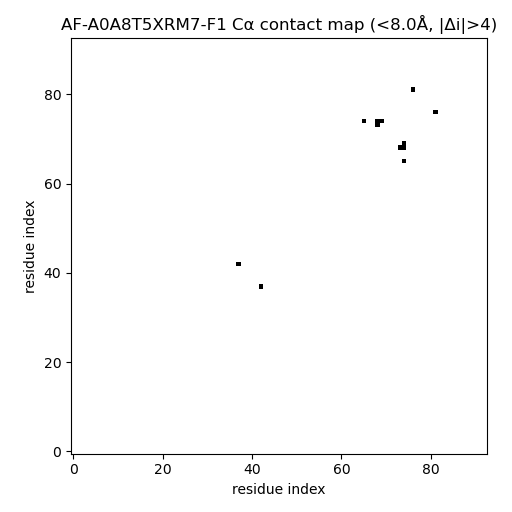YS A 1 92 ? -10.290 16.676 -5.092 1.00 85.06 92 LYS A CA 1
ATOM 733 C C . LYS A 1 92 ? -11.188 16.518 -6.321 1.00 85.06 92 LYS A C 1
ATOM 735 O O . LYS A 1 92 ? -10.688 16.046 -7.343 1.00 85.06 92 LYS A O 1
ATOM 740 N N . GLN A 1 93 ? -12.480 16.803 -6.179 1.00 54.38 93 GLN A N 1
ATOM 741 C CA . GLN A 1 93 ? -13.422 16.932 -7.291 1.00 54.38 93 GLN A CA 1
ATOM 742 C C . GLN A 1 93 ? -13.338 18.347 -7.852 1.00 54.38 93 GLN A C 1
ATOM 744 O O . GLN A 1 93 ? -13.503 18.465 -9.083 1.00 54.38 93 GLN A O 1
#